Protein AF-A0A7V8IM80-F1 (afdb_monomer)

Structure (mmCIF, N/CA/C/O backbone):
data_AF-A0A7V8IM80-F1
#
_entry.id   AF-A0A7V8IM80-F1
#
loop_
_atom_site.group_PDB
_atom_site.id
_atom_site.type_symbol
_atom_site.label_atom_id
_atom_site.label_alt_id
_atom_site.label_comp_id
_atom_site.label_asym_id
_atom_site.label_entity_id
_atom_site.label_seq_id
_atom_site.pdbx_PDB_ins_code
_atom_site.Cartn_x
_atom_site.Cartn_y
_atom_site.Cartn_z
_atom_site.occupancy
_atom_site.B_iso_or_equiv
_atom_site.auth_seq_id
_atom_site.auth_comp_id
_atom_site.auth_asym_id
_atom_site.auth_atom_id
_atom_site.pdbx_PDB_model_num
ATOM 1 N N . MET A 1 1 ? 9.227 -5.349 -2.991 1.00 82.44 1 MET A N 1
ATOM 2 C CA . MET A 1 1 ? 8.024 -5.570 -3.838 1.00 82.44 1 MET A CA 1
ATOM 3 C C . MET A 1 1 ? 7.797 -4.466 -4.862 1.00 82.44 1 MET A C 1
ATOM 5 O O . MET A 1 1 ? 7.506 -4.815 -5.999 1.00 82.44 1 MET A O 1
ATOM 9 N N . ILE A 1 2 ? 7.929 -3.182 -4.494 1.00 86.50 2 ILE A N 1
ATOM 10 C CA . ILE A 1 2 ? 7.790 -2.049 -5.432 1.00 86.50 2 ILE A CA 1
ATOM 11 C C . ILE A 1 2 ? 8.864 -2.115 -6.528 1.00 86.50 2 ILE A C 1
ATOM 13 O O . ILE A 1 2 ? 8.511 -2.185 -7.694 1.00 86.50 2 ILE A O 1
ATOM 17 N N . GLU A 1 3 ? 10.137 -2.279 -6.159 1.00 86.38 3 GLU A N 1
ATOM 18 C CA . GLU A 1 3 ? 11.249 -2.434 -7.120 1.00 86.38 3 GLU A CA 1
ATOM 19 C C . GLU A 1 3 ? 11.052 -3.591 -8.118 1.00 86.38 3 GLU A C 1
ATOM 21 O O . GLU A 1 3 ? 11.473 -3.531 -9.269 1.00 86.38 3 GLU A O 1
ATOM 26 N N . LEU A 1 4 ? 10.419 -4.687 -7.679 1.00 85.75 4 LEU A N 1
ATOM 27 C CA . LEU A 1 4 ? 10.145 -5.833 -8.550 1.00 85.75 4 LEU A CA 1
ATOM 28 C C . LEU A 1 4 ? 9.087 -5.482 -9.603 1.00 85.75 4 LEU A C 1
ATOM 30 O O . LEU A 1 4 ? 9.185 -5.947 -10.735 1.00 85.75 4 LEU A O 1
ATOM 34 N N . TYR A 1 5 ? 8.092 -4.686 -9.214 1.00 87.38 5 TYR A N 1
ATOM 35 C CA . TYR A 1 5 ? 7.030 -4.209 -10.093 1.00 87.38 5 TYR A CA 1
ATOM 36 C C . TYR A 1 5 ? 7.545 -3.159 -11.076 1.00 87.38 5 TYR A C 1
ATOM 38 O O . TYR A 1 5 ? 7.270 -3.261 -12.265 1.00 87.38 5 TYR A O 1
ATOM 46 N N . GLU A 1 6 ? 8.341 -2.213 -10.584 1.00 87.00 6 GLU A N 1
ATOM 47 C CA . GLU A 1 6 ? 9.020 -1.169 -11.355 1.00 87.00 6 GLU A CA 1
ATOM 48 C C . GLU A 1 6 ? 9.869 -1.758 -12.489 1.00 87.00 6 GLU A C 1
ATOM 50 O O . GLU A 1 6 ? 9.725 -1.363 -13.640 1.00 87.00 6 GLU A O 1
ATOM 55 N N . LYS A 1 7 ? 10.677 -2.789 -12.203 1.00 85.56 7 LYS A N 1
ATOM 56 C CA . LYS A 1 7 ? 11.483 -3.487 -13.225 1.00 85.56 7 LYS A CA 1
ATOM 57 C C . LYS A 1 7 ? 10.655 -4.115 -14.350 1.00 85.56 7 LYS A C 1
ATOM 59 O O . LYS A 1 7 ? 11.204 -4.396 -15.409 1.00 85.56 7 LYS A O 1
ATOM 64 N N . HIS A 1 8 ? 9.379 -4.408 -14.109 1.00 85.44 8 HIS A N 1
ATOM 65 C CA . HIS A 1 8 ? 8.483 -4.985 -15.112 1.00 85.44 8 HIS A CA 1
ATOM 66 C C . HIS A 1 8 ? 7.581 -3.943 -15.780 1.00 85.44 8 HIS A C 1
ATOM 68 O O . HIS A 1 8 ? 7.165 -4.150 -16.914 1.00 85.44 8 HIS A O 1
ATOM 74 N N . HIS A 1 9 ? 7.305 -2.834 -15.096 1.00 82.94 9 HIS A N 1
ATOM 75 C CA . HIS A 1 9 ? 6.509 -1.718 -15.594 1.00 82.94 9 HIS A CA 1
ATOM 76 C C . HIS A 1 9 ? 7.312 -0.417 -15.480 1.00 82.94 9 HIS A C 1
ATOM 78 O O . HIS A 1 9 ? 7.021 0.409 -14.608 1.00 82.94 9 HIS A O 1
ATOM 84 N N . PRO A 1 10 ? 8.326 -0.217 -16.334 1.00 76.62 10 PRO A N 1
ATOM 85 C CA . PRO A 1 10 ? 8.955 1.087 -16.440 1.00 76.62 10 PRO A CA 1
ATOM 86 C C . PRO A 1 10 ? 7.914 2.068 -17.001 1.00 76.62 10 PRO A C 1
ATOM 88 O O . PRO A 1 10 ? 7.594 2.031 -18.187 1.00 76.62 10 PRO A O 1
ATOM 91 N N . GLU A 1 11 ? 7.332 2.912 -16.145 1.00 67.94 11 GLU A N 1
ATOM 92 C CA . GLU A 1 11 ? 6.707 4.144 -16.632 1.00 67.94 11 GLU A CA 1
ATOM 93 C C . GLU A 1 11 ? 7.818 5.078 -17.127 1.00 67.94 11 GLU A C 1
ATOM 95 O O . GLU A 1 11 ? 8.943 5.027 -16.631 1.00 67.94 11 GLU A O 1
ATOM 100 N N . THR A 1 12 ? 7.509 5.884 -18.141 1.00 59.78 12 THR A N 1
ATOM 101 C CA . THR A 1 12 ? 8.430 6.787 -18.851 1.00 59.78 12 THR A CA 1
ATOM 102 C C . THR A 1 12 ? 9.430 7.514 -17.941 1.00 59.78 12 THR A C 1
ATOM 104 O O . THR A 1 12 ? 9.017 8.202 -17.012 1.00 59.78 12 THR A O 1
ATOM 107 N N . ASP A 1 13 ? 10.713 7.340 -18.286 1.00 55.72 13 ASP A N 1
ATOM 108 C CA . ASP A 1 13 ? 12.016 7.880 -17.831 1.00 55.72 13 ASP A CA 1
ATOM 109 C C . ASP A 1 13 ? 12.260 8.281 -16.364 1.00 55.72 13 ASP A C 1
ATOM 111 O O . ASP A 1 13 ? 13.332 7.989 -15.834 1.00 55.72 13 ASP A O 1
ATOM 115 N N . ASP A 1 14 ? 11.299 8.856 -15.649 1.00 60.25 14 ASP A N 1
ATOM 116 C CA . ASP A 1 14 ? 11.503 9.304 -14.276 1.00 60.25 14 ASP A CA 1
ATOM 117 C C . ASP A 1 14 ? 10.722 8.436 -13.294 1.00 60.25 14 ASP A C 1
ATOM 119 O O . ASP A 1 14 ? 9.555 8.648 -12.966 1.00 60.25 14 ASP A O 1
ATOM 123 N N . ASN A 1 15 ? 11.450 7.475 -12.734 1.00 72.31 15 ASN A N 1
ATOM 124 C CA . ASN A 1 15 ? 11.069 6.537 -11.675 1.00 72.31 15 ASN A CA 1
ATOM 125 C C . ASN A 1 15 ? 10.624 7.200 -10.339 1.00 72.31 15 ASN A C 1
ATOM 127 O O . ASN A 1 15 ? 10.614 6.584 -9.268 1.00 72.31 15 ASN A O 1
ATOM 131 N N . ALA A 1 16 ? 10.307 8.495 -10.370 1.00 82.19 16 ALA A N 1
ATOM 132 C CA . ALA A 1 16 ? 9.887 9.317 -9.248 1.00 82.19 16 ALA A CA 1
ATOM 133 C C . ALA A 1 16 ? 8.611 8.779 -8.591 1.00 82.19 16 ALA A C 1
ATOM 135 O O . ALA A 1 16 ? 8.533 8.735 -7.367 1.00 82.19 16 ALA A O 1
ATOM 136 N N . GLN A 1 17 ? 7.651 8.275 -9.373 1.00 84.94 17 GLN A N 1
ATOM 137 C CA . GLN A 1 17 ? 6.373 7.802 -8.833 1.00 84.94 17 GLN A CA 1
ATOM 138 C C . GLN A 1 17 ? 6.522 6.623 -7.860 1.00 84.94 17 GLN A C 1
ATOM 140 O O . GLN A 1 17 ? 5.896 6.598 -6.795 1.00 84.94 17 GLN A O 1
ATOM 145 N N . TYR A 1 18 ? 7.376 5.651 -8.189 1.00 87.62 18 TYR A N 1
ATOM 146 C CA . TYR A 1 18 ? 7.617 4.482 -7.343 1.00 87.62 18 TYR A CA 1
ATOM 147 C C . TYR A 1 18 ? 8.355 4.860 -6.056 1.00 87.62 18 TYR A C 1
ATOM 149 O O . TYR A 1 18 ? 7.972 4.415 -4.966 1.00 87.62 18 TYR A O 1
ATOM 157 N N . LYS A 1 19 ? 9.352 5.747 -6.165 1.00 88.50 19 LYS A N 1
ATOM 158 C CA . LYS A 1 19 ? 10.063 6.325 -5.015 1.00 88.50 19 LYS A CA 1
ATOM 159 C C . LYS A 1 19 ? 9.115 7.117 -4.115 1.00 88.50 19 LYS A C 1
ATOM 161 O O . LYS A 1 19 ? 9.139 6.945 -2.899 1.00 88.50 19 LYS A O 1
ATOM 166 N N . ASP A 1 20 ? 8.224 7.916 -4.689 1.00 90.56 20 ASP A N 1
ATOM 167 C CA . ASP A 1 20 ? 7.228 8.689 -3.948 1.00 90.56 20 ASP A CA 1
ATOM 168 C C . ASP A 1 20 ? 6.210 7.804 -3.234 1.00 90.56 20 ASP A C 1
ATOM 170 O O . ASP A 1 20 ? 5.807 8.097 -2.102 1.00 90.56 20 ASP A O 1
ATOM 174 N N . LEU A 1 21 ? 5.794 6.702 -3.863 1.00 90.69 21 LEU A N 1
ATOM 175 C CA . LEU A 1 21 ? 4.901 5.728 -3.2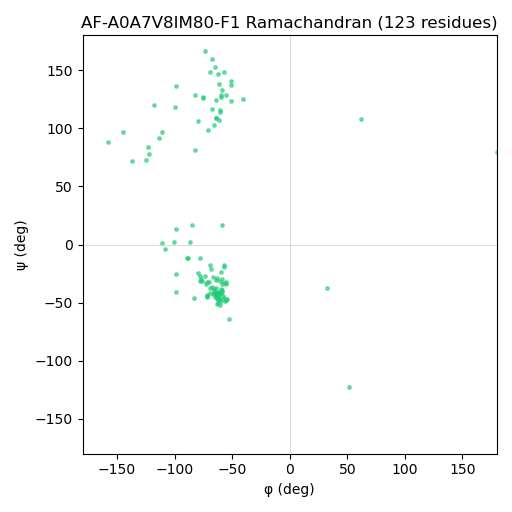45 1.00 90.69 21 LEU A CA 1
ATOM 176 C C . LEU A 1 21 ? 5.579 5.019 -2.067 1.00 90.69 21 LEU A C 1
ATOM 178 O O . LEU A 1 21 ? 4.962 4.866 -1.010 1.00 90.69 21 LEU A O 1
ATOM 182 N N . PHE A 1 22 ? 6.851 4.643 -2.223 1.00 91.62 22 PHE A N 1
ATOM 183 C CA . PHE A 1 22 ? 7.658 4.062 -1.151 1.00 91.62 22 PHE A CA 1
ATOM 184 C C . PHE A 1 22 ? 7.850 5.048 0.009 1.00 91.62 22 PHE A C 1
ATOM 186 O O . PHE A 1 22 ? 7.509 4.732 1.149 1.00 91.62 22 PHE A O 1
ATOM 193 N N . ASN A 1 23 ? 8.281 6.276 -0.280 1.00 92.38 23 ASN A N 1
ATOM 194 C CA . ASN A 1 23 ? 8.467 7.331 0.718 1.00 92.38 23 ASN A CA 1
ATOM 195 C C . ASN A 1 23 ? 7.165 7.648 1.462 1.00 92.38 23 ASN A C 1
ATOM 197 O O . ASN A 1 23 ? 7.157 7.853 2.677 1.00 92.38 23 ASN A O 1
ATOM 201 N N . TYR A 1 24 ? 6.037 7.661 0.750 1.00 91.62 24 TYR A N 1
ATOM 202 C CA . TYR A 1 24 ? 4.723 7.809 1.364 1.00 91.62 24 TYR A CA 1
ATOM 203 C C . TYR A 1 24 ? 4.399 6.652 2.311 1.00 91.62 24 TYR A C 1
ATOM 205 O O . TYR A 1 24 ? 3.882 6.882 3.407 1.00 91.62 24 TYR A O 1
ATOM 213 N N . ALA A 1 25 ? 4.708 5.417 1.913 1.00 90.31 25 ALA A N 1
ATOM 214 C CA . ALA A 1 25 ? 4.470 4.244 2.739 1.00 90.31 25 ALA A CA 1
ATOM 215 C C . ALA A 1 25 ? 5.291 4.263 4.032 1.00 90.31 25 ALA A C 1
ATOM 217 O O . ALA A 1 25 ? 4.724 4.005 5.096 1.00 90.31 25 ALA A O 1
ATOM 218 N N . ILE A 1 26 ? 6.570 4.640 3.946 1.00 90.88 26 ILE A N 1
ATOM 219 C CA . ILE A 1 26 ? 7.465 4.796 5.100 1.00 90.88 26 ILE A CA 1
ATOM 220 C C . ILE A 1 26 ? 6.928 5.856 6.064 1.00 90.88 26 ILE A C 1
ATOM 222 O O . ILE A 1 26 ? 6.658 5.541 7.220 1.00 90.88 26 ILE A O 1
ATOM 226 N N . LYS A 1 27 ? 6.610 7.062 5.573 1.00 92.25 27 LYS A N 1
ATOM 227 C CA . LYS A 1 27 ? 6.036 8.144 6.400 1.00 92.25 27 LYS A CA 1
ATOM 228 C C . LYS A 1 27 ? 4.754 7.734 7.133 1.00 92.25 27 LYS A C 1
ATOM 230 O O . LYS A 1 27 ? 4.449 8.246 8.209 1.00 92.25 27 LYS A O 1
ATOM 235 N N . ARG A 1 28 ? 3.949 6.844 6.540 1.00 90.25 28 ARG A N 1
ATOM 236 C CA . ARG A 1 28 ? 2.732 6.308 7.175 1.00 90.25 28 ARG A CA 1
ATOM 237 C C . ARG A 1 28 ? 3.028 5.226 8.205 1.00 90.25 28 ARG A C 1
ATOM 239 O O . ARG A 1 28 ? 2.256 5.102 9.152 1.00 90.25 28 ARG A O 1
ATOM 246 N N . LEU A 1 29 ? 4.087 4.445 8.012 1.00 87.69 29 LEU A N 1
ATOM 247 C CA . LEU A 1 29 ? 4.517 3.430 8.966 1.00 87.69 29 LEU A CA 1
ATOM 248 C C . LEU A 1 29 ? 5.128 4.074 10.216 1.00 87.69 29 LEU A C 1
ATOM 250 O O . LEU A 1 29 ? 4.725 3.717 11.315 1.00 87.69 29 LEU A O 1
ATOM 254 N N . GLU A 1 30 ? 5.975 5.092 10.046 1.00 89.94 30 GLU A N 1
ATOM 255 C CA . GLU A 1 30 ? 6.579 5.871 11.144 1.00 89.94 30 GLU A CA 1
ATOM 256 C C . GLU A 1 30 ? 5.536 6.514 12.067 1.00 89.94 30 GLU A C 1
ATOM 258 O O . GLU A 1 30 ? 5.747 6.658 13.264 1.00 89.94 30 GLU A O 1
ATOM 263 N N . ARG A 1 31 ? 4.388 6.907 11.506 1.00 88.19 31 ARG A N 1
ATOM 264 C CA . ARG A 1 31 ? 3.281 7.540 12.240 1.00 88.19 31 ARG A CA 1
ATOM 265 C C . ARG A 1 31 ? 2.172 6.553 12.605 1.00 88.19 31 ARG A C 1
ATOM 267 O O . ARG A 1 31 ? 1.052 6.970 12.900 1.00 88.19 31 ARG A O 1
ATOM 274 N N . CYS A 1 32 ? 2.420 5.250 12.487 1.00 88.00 32 CYS A N 1
ATOM 275 C CA . CYS A 1 32 ? 1.403 4.248 12.759 1.00 88.00 32 CYS A CA 1
ATOM 276 C C . CYS A 1 32 ? 1.187 4.097 14.266 1.00 88.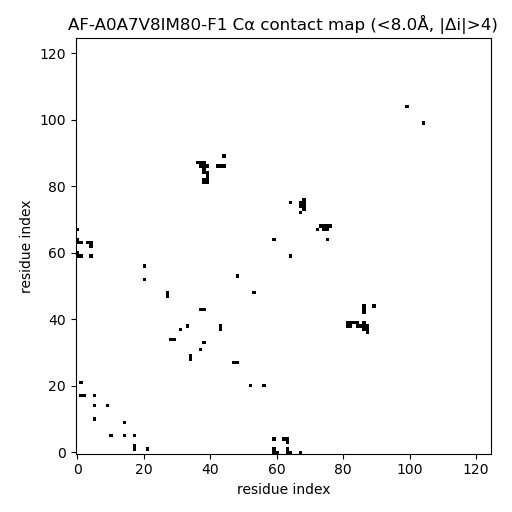00 32 CYS A C 1
ATOM 278 O O . CYS A 1 32 ? 2.118 3.794 15.000 1.00 88.00 32 CYS A O 1
ATOM 280 N N . GLN A 1 33 ? -0.066 4.220 14.705 1.00 83.94 33 GLN A N 1
ATOM 281 C CA . GLN A 1 33 ? -0.454 4.038 16.108 1.00 83.94 33 GLN A CA 1
ATOM 282 C C . GLN A 1 33 ? -0.106 2.646 16.661 1.00 83.94 33 GLN A C 1
ATOM 284 O O . GLN A 1 33 ? 0.114 2.507 17.857 1.00 83.94 33 GLN A O 1
ATOM 289 N N . PHE A 1 34 ? -0.094 1.626 15.798 1.00 82.62 34 PHE A N 1
ATOM 290 C CA . PHE A 1 34 ? 0.118 0.232 16.190 1.00 82.62 34 PHE A CA 1
ATOM 291 C C . PHE A 1 34 ? 1.596 -0.189 16.216 1.00 82.62 34 PHE A C 1
ATOM 293 O O . PHE A 1 34 ? 1.888 -1.268 16.712 1.00 82.62 34 PHE A O 1
ATOM 300 N N . GLY A 1 35 ? 2.520 0.622 15.681 1.00 84.19 35 GLY A N 1
ATOM 301 C CA . GLY A 1 35 ? 3.953 0.297 15.665 1.00 84.19 35 GLY A CA 1
ATOM 302 C C . GLY A 1 35 ? 4.264 -1.097 15.096 1.00 84.19 35 GLY A C 1
ATOM 303 O O . GLY A 1 35 ? 3.898 -1.402 13.959 1.00 84.19 35 GLY A O 1
ATOM 304 N N . GLU A 1 36 ? 4.927 -1.929 15.902 1.00 81.44 36 GLU A N 1
ATOM 305 C CA . GLU A 1 36 ? 5.337 -3.306 15.570 1.00 81.44 36 GLU A CA 1
ATOM 306 C C . GLU A 1 36 ? 4.170 -4.314 15.562 1.00 81.44 36 GLU A C 1
ATOM 308 O O . GLU A 1 36 ? 4.186 -5.285 14.798 1.00 81.44 36 GLU A O 1
ATOM 313 N N . ASP A 1 37 ? 3.111 -4.045 16.331 1.00 80.69 37 ASP A N 1
ATOM 314 C CA . ASP A 1 37 ? 1.893 -4.870 16.417 1.00 80.69 37 ASP A CA 1
ATOM 315 C C . ASP A 1 37 ? 0.885 -4.541 15.306 1.00 80.69 37 ASP A C 1
ATOM 317 O O . ASP A 1 37 ? -0.307 -4.860 15.365 1.00 80.69 37 ASP A O 1
ATOM 321 N N . LYS A 1 38 ? 1.352 -3.861 14.260 1.00 79.81 38 LYS A N 1
ATOM 322 C CA . LYS A 1 38 ? 0.515 -3.437 13.150 1.00 79.81 38 LYS A CA 1
ATOM 323 C C . LYS A 1 38 ? -0.049 -4.654 12.398 1.00 79.81 38 LYS A C 1
ATOM 325 O O . LYS A 1 38 ? 0.721 -5.454 11.858 1.00 79.81 38 LYS A O 1
ATOM 330 N N . PRO A 1 39 ? -1.384 -4.750 12.244 1.00 83.94 39 PRO A N 1
ATOM 331 C CA . PRO A 1 39 ? -1.983 -5.770 11.399 1.00 83.94 39 PRO A CA 1
ATOM 332 C C . PRO A 1 39 ? -1.780 -5.433 9.920 1.00 83.94 39 PRO A C 1
ATOM 334 O O . PRO A 1 39 ? -1.488 -4.293 9.537 1.00 83.94 39 PRO A O 1
ATOM 337 N N . ALA A 1 40 ? -2.030 -6.408 9.049 1.00 83.44 40 ALA A N 1
ATOM 338 C CA . ALA A 1 40 ? -2.034 -6.172 7.612 1.00 83.44 40 ALA A CA 1
ATOM 339 C C . ALA A 1 40 ? -2.938 -4.974 7.243 1.00 83.44 40 ALA A C 1
ATOM 341 O O . ALA A 1 40 ? -4.064 -4.840 7.728 1.00 83.44 40 ALA A O 1
ATOM 342 N N . CYS A 1 41 ? -2.482 -4.103 6.331 1.00 79.69 41 CYS A N 1
ATOM 343 C CA . CYS A 1 41 ? -3.196 -2.871 5.944 1.00 79.69 41 CYS A CA 1
ATOM 344 C C . CYS A 1 41 ? -4.628 -3.109 5.408 1.00 79.69 41 CYS A C 1
ATOM 346 O O . CYS A 1 41 ? -5.420 -2.163 5.324 1.00 79.69 41 CYS A O 1
ATOM 348 N N . LYS A 1 42 ? -4.940 -4.353 5.010 1.00 79.25 42 LYS A N 1
ATOM 349 C CA . LYS A 1 42 ? -6.273 -4.830 4.605 1.00 79.25 42 LYS A CA 1
ATOM 350 C C . LYS A 1 42 ? -7.255 -4.961 5.776 1.00 79.25 42 LYS A C 1
ATOM 352 O O . LYS A 1 42 ? -8.435 -4.715 5.570 1.00 79.25 42 LYS A O 1
ATOM 357 N N . HIS A 1 43 ? -6.767 -5.288 6.971 1.00 80.62 43 HIS A N 1
ATOM 358 C CA . HIS A 1 43 ? -7.573 -5.525 8.173 1.00 80.62 43 HIS A CA 1
ATOM 359 C C . HIS A 1 43 ? -7.442 -4.406 9.218 1.00 80.62 43 HIS A C 1
ATOM 361 O O . HIS A 1 43 ? -8.106 -4.439 10.247 1.00 80.62 43 HIS A O 1
ATOM 367 N N . CYS A 1 44 ? -6.587 -3.411 8.972 1.00 84.00 44 CYS A N 1
ATOM 368 C CA . CYS A 1 44 ? -6.402 -2.292 9.888 1.00 84.00 44 CYS A CA 1
ATOM 369 C C . CYS A 1 44 ? -7.725 -1.519 10.094 1.00 84.00 44 CYS A C 1
ATOM 371 O O . CYS A 1 44 ? -8.316 -1.078 9.101 1.00 84.00 44 CYS A O 1
ATOM 373 N N . PRO A 1 45 ? -8.158 -1.280 11.348 1.00 81.06 45 PRO A N 1
ATOM 374 C CA . PRO A 1 45 ? -9.379 -0.525 11.639 1.00 81.06 45 PRO A CA 1
ATOM 375 C C . PRO A 1 45 ? -9.246 0.964 11.284 1.00 81.06 45 PRO A C 1
ATOM 377 O O . PRO A 1 45 ? -10.245 1.663 11.135 1.00 81.06 45 PRO A O 1
ATOM 380 N N . ILE A 1 46 ? -8.012 1.458 11.125 1.00 82.44 46 ILE A N 1
ATOM 381 C CA . ILE A 1 46 ? -7.710 2.852 10.799 1.00 82.44 46 ILE A CA 1
ATOM 382 C C . ILE A 1 46 ? -7.413 2.980 9.299 1.00 82.44 46 ILE A C 1
ATOM 384 O O . ILE A 1 46 ? -6.425 2.455 8.775 1.00 82.44 46 ILE A O 1
ATOM 388 N N . HIS A 1 47 ? -8.227 3.762 8.591 1.00 82.94 47 HIS A N 1
ATOM 389 C CA . HIS A 1 47 ? -7.986 4.105 7.190 1.00 82.94 47 HIS A CA 1
ATOM 390 C C . HIS A 1 47 ? -6.982 5.266 7.067 1.00 82.94 47 HIS A C 1
ATOM 392 O O . HIS A 1 47 ? -7.355 6.415 6.873 1.00 82.94 47 HIS A O 1
ATOM 398 N N . CYS A 1 48 ? -5.683 4.964 7.160 1.00 84.12 48 CYS A N 1
ATOM 399 C CA . CYS A 1 48 ? -4.612 5.975 7.105 1.00 84.12 48 CYS A CA 1
ATOM 400 C C . CYS A 1 48 ? -4.088 6.298 5.688 1.00 84.12 48 CYS A C 1
ATOM 402 O O . CYS A 1 48 ? -3.328 7.249 5.503 1.00 84.12 48 CYS A O 1
ATOM 404 N N . TYR A 1 49 ? -4.466 5.497 4.691 1.00 86.38 49 TYR A N 1
ATOM 405 C CA . TYR A 1 49 ? -4.021 5.619 3.301 1.00 86.38 49 TYR A CA 1
ATOM 406 C C . TYR A 1 49 ? -5.044 6.342 2.431 1.00 86.38 49 TYR A C 1
ATOM 408 O O . TYR A 1 49 ? -6.226 6.000 2.466 1.00 86.38 49 TYR A O 1
ATOM 416 N N . GLN A 1 50 ? -4.566 7.252 1.579 1.00 89.06 50 GLN A N 1
ATOM 417 C CA . GLN A 1 50 ? -5.377 7.844 0.513 1.00 89.06 50 GLN A CA 1
ATOM 418 C C . GLN A 1 50 ? -5.852 6.745 -0.461 1.00 89.06 50 GLN A C 1
ATOM 420 O O . GLN A 1 50 ? -5.040 5.879 -0.805 1.00 89.06 50 GLN A O 1
ATOM 425 N N . PRO A 1 51 ? -7.119 6.766 -0.925 1.00 89.25 51 PRO A N 1
ATOM 426 C CA . PRO A 1 51 ? -7.68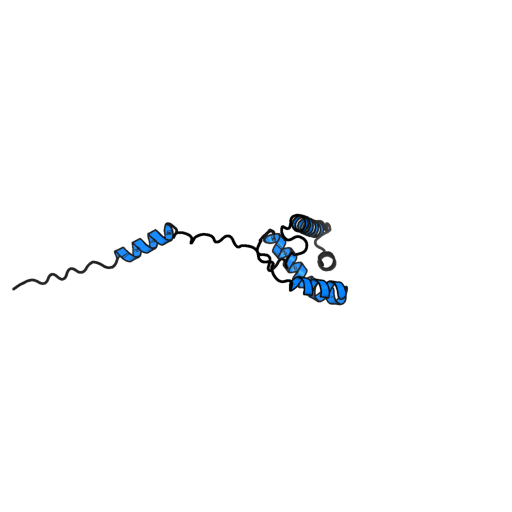7 5.706 -1.765 1.00 89.25 51 PRO A CA 1
ATOM 427 C C . PRO A 1 51 ? -6.863 5.437 -3.032 1.00 89.25 51 PRO A C 1
ATOM 429 O O . PRO A 1 51 ? -6.450 4.299 -3.237 1.00 89.25 51 PRO A O 1
ATOM 432 N N . ALA A 1 52 ? -6.482 6.480 -3.778 1.00 89.19 52 ALA A N 1
ATOM 433 C CA . ALA A 1 52 ? -5.664 6.342 -4.989 1.00 89.19 52 ALA A CA 1
ATOM 434 C C . ALA A 1 52 ? -4.318 5.625 -4.736 1.00 89.19 52 ALA A C 1
ATOM 436 O O . ALA A 1 52 ? -3.946 4.687 -5.435 1.00 89.19 52 ALA A O 1
ATOM 437 N N . ARG A 1 53 ? -3.598 6.001 -3.667 1.00 89.06 53 ARG A N 1
ATOM 438 C CA . ARG A 1 53 ? -2.314 5.366 -3.305 1.00 89.06 53 ARG A CA 1
ATOM 439 C C . ARG A 1 53 ? -2.499 3.937 -2.789 1.00 89.06 53 ARG A C 1
ATOM 441 O O . ARG A 1 53 ? -1.632 3.089 -2.986 1.00 89.06 53 ARG A O 1
ATOM 448 N N . ARG A 1 54 ? -3.620 3.656 -2.116 1.00 89.25 54 ARG A N 1
ATOM 449 C CA . ARG A 1 54 ? -3.970 2.305 -1.650 1.00 89.25 54 ARG A CA 1
ATOM 450 C C . ARG A 1 54 ? -4.196 1.365 -2.830 1.00 89.25 54 ARG A C 1
ATOM 452 O O . ARG A 1 54 ? -3.758 0.220 -2.767 1.00 89.25 54 ARG A O 1
ATOM 459 N N . GLU A 1 55 ? -4.875 1.830 -3.871 1.00 90.38 55 GLU A N 1
ATOM 460 C CA . GLU A 1 55 ? -5.120 1.059 -5.092 1.00 90.38 55 GLU A CA 1
ATOM 461 C C . GLU A 1 55 ? -3.817 0.756 -5.831 1.00 90.38 55 GLU A C 1
ATOM 463 O O . GLU A 1 55 ? -3.567 -0.407 -6.145 1.00 90.38 55 GLU A O 1
ATOM 468 N N . ALA A 1 56 ? -2.935 1.751 -5.974 1.00 89.88 56 ALA A N 1
ATOM 469 C CA . ALA A 1 56 ? -1.602 1.557 -6.546 1.00 89.88 56 ALA A CA 1
ATOM 470 C C . ALA A 1 56 ? -0.799 0.482 -5.791 1.00 89.88 56 ALA A C 1
ATOM 472 O O . ALA A 1 56 ? -0.299 -0.467 -6.396 1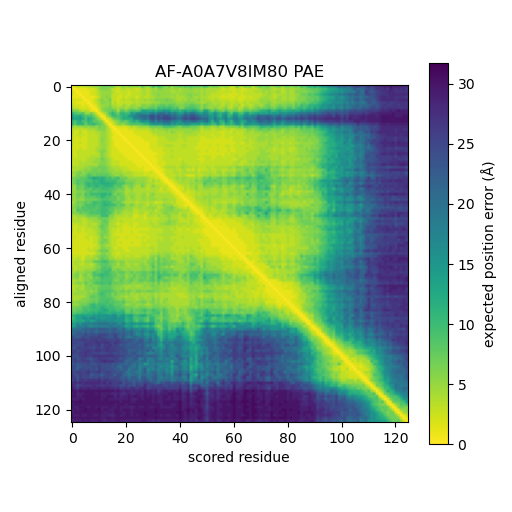.00 89.88 56 ALA A O 1
ATOM 473 N N . ILE A 1 57 ? -0.740 0.551 -4.452 1.00 89.88 57 ILE A N 1
ATOM 474 C CA . ILE A 1 57 ? -0.064 -0.492 -3.663 1.00 89.88 57 ILE A CA 1
ATOM 475 C C . ILE A 1 57 ? -0.751 -1.847 -3.828 1.00 89.88 57 ILE A C 1
ATOM 477 O O . ILE A 1 57 ? -0.059 -2.848 -3.974 1.00 89.88 57 ILE A O 1
ATOM 481 N N . LYS A 1 58 ? -2.086 -1.923 -3.828 1.00 89.44 58 LYS A N 1
ATOM 482 C CA . LYS A 1 58 ? -2.793 -3.197 -4.040 1.00 89.44 58 LYS A CA 1
ATOM 4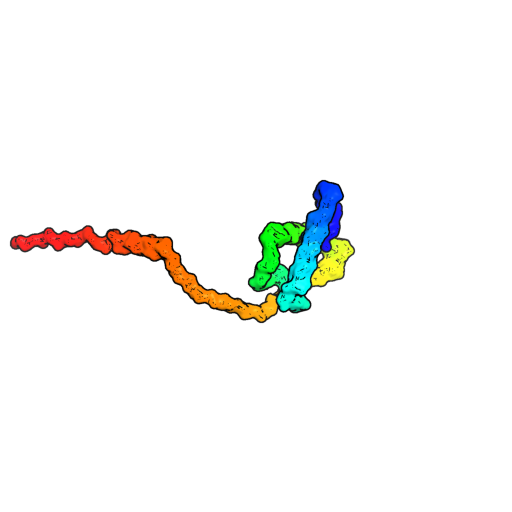83 C C . LYS A 1 58 ? -2.452 -3.825 -5.390 1.00 89.44 58 LYS A C 1
ATOM 485 O O . LYS A 1 58 ? -2.248 -5.036 -5.437 1.00 89.44 58 LYS A O 1
ATOM 490 N N . ALA A 1 59 ? -2.367 -3.030 -6.455 1.00 90.56 59 ALA A N 1
ATOM 491 C CA . ALA A 1 59 ? -1.960 -3.507 -7.774 1.00 90.56 59 ALA A CA 1
ATOM 492 C C . ALA A 1 59 ? -0.537 -4.090 -7.736 1.00 90.56 59 ALA A C 1
ATOM 494 O O . ALA A 1 59 ? -0.324 -5.227 -8.163 1.00 90.56 59 ALA A O 1
ATOM 495 N N . ILE A 1 60 ? 0.398 -3.367 -7.107 1.00 90.94 60 ILE A N 1
ATOM 496 C CA . ILE A 1 60 ? 1.779 -3.824 -6.902 1.00 90.94 60 ILE A CA 1
ATOM 497 C C . ILE A 1 60 ? 1.813 -5.124 -6.093 1.00 90.94 60 ILE A C 1
ATOM 499 O O . ILE A 1 60 ? 2.464 -6.077 -6.505 1.00 90.94 60 ILE A O 1
ATOM 503 N N . MET A 1 61 ? 1.101 -5.204 -4.966 1.00 89.00 61 MET A N 1
ATOM 504 C CA . MET A 1 61 ? 1.076 -6.399 -4.110 1.00 89.00 61 MET A CA 1
ATOM 505 C C . MET A 1 61 ? 0.481 -7.606 -4.837 1.00 89.00 61 MET A C 1
ATOM 507 O O . MET A 1 61 ? 1.026 -8.704 -4.757 1.00 89.00 61 MET A O 1
ATOM 511 N N . ARG A 1 62 ? -0.599 -7.409 -5.601 1.00 90.25 62 ARG A N 1
ATOM 512 C CA . ARG A 1 62 ? -1.258 -8.471 -6.375 1.00 90.25 62 ARG A CA 1
ATOM 513 C C . ARG A 1 62 ? -0.354 -9.035 -7.470 1.00 90.25 62 ARG A C 1
ATOM 515 O O . ARG A 1 62 ? -0.386 -10.238 -7.713 1.00 90.25 62 ARG A O 1
ATOM 522 N N . TRP A 1 63 ? 0.449 -8.194 -8.118 1.00 90.81 63 TRP A N 1
ATOM 523 C CA . TRP A 1 63 ? 1.368 -8.638 -9.166 1.00 90.81 63 TRP A CA 1
ATOM 524 C C . TRP A 1 63 ? 2.688 -9.193 -8.601 1.00 90.81 63 TRP A C 1
ATOM 526 O O . TRP A 1 63 ? 3.131 -10.273 -9.005 1.00 90.81 63 TRP A O 1
ATOM 536 N N . SER A 1 64 ? 3.293 -8.484 -7.640 1.00 89.56 64 SER A N 1
ATOM 537 C CA . SER A 1 64 ? 4.594 -8.821 -7.047 1.00 89.56 64 SER A CA 1
ATOM 538 C C . SER A 1 64 ? 4.523 -9.959 -6.036 1.00 89.56 64 SER A C 1
ATOM 540 O O . SER A 1 64 ? 5.502 -10.685 -5.905 1.00 89.56 64 SER A O 1
ATOM 542 N N . GLY A 1 65 ? 3.401 -10.139 -5.333 1.00 85.94 65 GLY A N 1
ATOM 543 C CA . GLY A 1 65 ? 3.226 -11.141 -4.276 1.00 85.94 65 GLY A CA 1
ATOM 544 C C . GLY A 1 65 ? 3.599 -12.567 -4.702 1.00 85.94 65 GLY A C 1
ATOM 545 O O . GLY A 1 65 ? 4.590 -13.097 -4.196 1.00 85.94 65 GLY A O 1
ATOM 546 N N . PRO A 1 66 ? 2.895 -13.183 -5.673 1.00 87.56 66 PRO A N 1
ATOM 547 C CA . PRO A 1 66 ? 3.203 -14.547 -6.116 1.00 87.56 66 PRO A CA 1
ATOM 548 C C . PRO A 1 66 ? 4.599 -14.668 -6.747 1.00 87.56 66 PRO A C 1
ATOM 550 O O . PRO A 1 66 ? 5.240 -15.711 -6.657 1.00 87.56 66 PRO A O 1
ATOM 553 N N . ARG A 1 67 ? 5.108 -13.590 -7.355 1.00 89.00 67 ARG A N 1
ATOM 554 C CA . ARG A 1 67 ? 6.428 -13.563 -8.005 1.00 89.00 67 ARG A C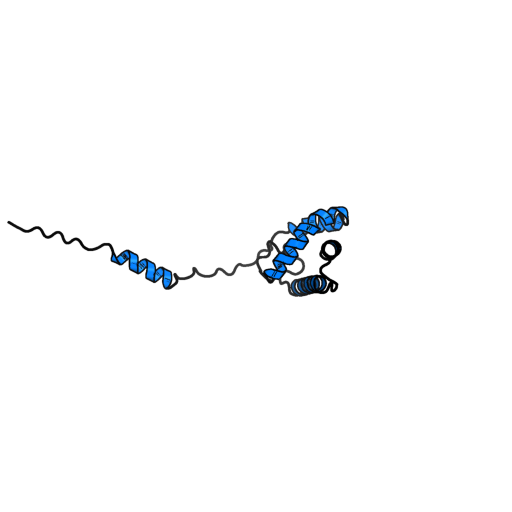A 1
ATOM 555 C C . ARG A 1 67 ? 7.581 -13.404 -7.018 1.00 89.00 67 ARG A C 1
ATOM 557 O O . ARG A 1 67 ? 8.695 -13.835 -7.309 1.00 89.00 67 ARG A O 1
ATOM 564 N N . MET A 1 68 ? 7.333 -12.823 -5.846 1.00 88.25 68 MET A N 1
ATOM 565 C CA . MET A 1 68 ? 8.341 -12.687 -4.798 1.00 88.25 68 MET A CA 1
ATOM 566 C C . MET A 1 68 ? 8.785 -14.053 -4.273 1.00 88.25 68 MET A C 1
ATOM 568 O O . MET A 1 68 ? 9.956 -14.201 -3.934 1.00 88.25 68 MET A O 1
ATOM 572 N N . LEU A 1 69 ? 7.900 -15.056 -4.293 1.00 87.31 69 LEU A N 1
ATOM 573 C CA . LEU A 1 69 ? 8.220 -16.427 -3.891 1.00 87.31 69 LEU A CA 1
ATOM 574 C C . LEU A 1 69 ? 9.354 -17.036 -4.733 1.00 87.31 69 LEU A C 1
ATOM 576 O O . LEU A 1 69 ? 10.175 -17.772 -4.200 1.00 87.31 69 LEU A O 1
ATOM 580 N N . LEU A 1 70 ? 9.443 -16.675 -6.019 1.00 86.69 70 LEU A N 1
ATOM 581 C CA . LEU A 1 70 ? 10.460 -17.197 -6.940 1.00 86.69 70 LEU A CA 1
ATOM 582 C C . LEU A 1 70 ? 11.847 -16.572 -6.731 1.00 86.69 70 LEU A C 1
ATOM 584 O O . LEU A 1 70 ? 12.855 -17.222 -6.981 1.00 86.69 70 LEU A O 1
ATOM 588 N N . ARG A 1 71 ? 11.912 -15.304 -6.304 1.00 84.38 71 ARG A N 1
ATOM 589 C CA . ARG A 1 71 ? 13.181 -14.563 -6.146 1.00 84.38 71 ARG A CA 1
ATOM 590 C C . ARG A 1 71 ? 13.683 -14.531 -4.707 1.00 84.38 71 ARG A C 1
ATOM 592 O O . ARG A 1 71 ? 14.880 -14.631 -4.466 1.00 84.38 71 ARG A O 1
ATOM 599 N N . HIS A 1 72 ? 12.769 -14.348 -3.761 1.00 88.06 72 HIS A N 1
ATOM 600 C CA . HIS A 1 72 ? 13.060 -14.170 -2.343 1.00 88.06 72 HIS A CA 1
ATOM 601 C C . HIS A 1 72 ? 12.072 -14.992 -1.502 1.00 88.06 72 HIS A C 1
ATOM 603 O O . HIS A 1 72 ? 11.198 -14.418 -0.845 1.00 88.06 72 HIS A O 1
ATOM 609 N N . PRO A 1 73 ? 12.195 -16.331 -1.500 1.00 86.25 73 PRO A N 1
ATOM 610 C CA . PRO A 1 73 ? 11.215 -17.219 -0.874 1.00 86.25 73 PRO A CA 1
ATOM 611 C C . PRO A 1 73 ? 11.031 -16.937 0.622 1.00 86.25 73 PRO A C 1
ATOM 613 O O . PRO A 1 73 ? 9.904 -16.877 1.100 1.00 86.25 73 PRO A O 1
ATOM 616 N N . ILE A 1 74 ? 12.116 -16.661 1.351 1.00 89.62 74 ILE A N 1
ATOM 617 C CA . ILE A 1 74 ? 12.065 -16.354 2.791 1.00 89.62 74 ILE A CA 1
ATOM 618 C C . ILE A 1 74 ? 11.274 -15.062 3.056 1.00 89.62 74 ILE A C 1
ATOM 620 O O . ILE A 1 74 ? 10.406 -15.026 3.928 1.00 89.62 74 ILE A O 1
ATOM 624 N N . LEU A 1 75 ? 11.532 -14.002 2.278 1.00 85.00 75 LEU A N 1
ATOM 625 C CA . LEU A 1 75 ? 10.811 -12.731 2.408 1.00 85.00 75 LEU A CA 1
ATOM 626 C C . LEU A 1 75 ? 9.340 -12.876 2.002 1.00 85.00 75 LEU A C 1
ATOM 628 O O . LEU A 1 75 ? 8.477 -12.266 2.627 1.00 85.00 75 LEU A O 1
ATOM 632 N N . ALA A 1 76 ? 9.048 -13.695 0.988 1.00 86.94 76 ALA A N 1
ATOM 633 C CA . ALA A 1 76 ? 7.685 -14.015 0.573 1.00 86.94 76 ALA A CA 1
ATOM 634 C C . ALA A 1 76 ? 6.903 -14.723 1.677 1.00 86.94 76 ALA A C 1
ATOM 636 O O . ALA A 1 76 ? 5.799 -14.294 2.001 1.00 86.94 76 ALA A O 1
ATOM 637 N N . ILE A 1 77 ? 7.491 -15.744 2.301 1.00 86.12 77 ILE A N 1
ATOM 638 C CA . ILE A 1 77 ? 6.859 -16.466 3.408 1.00 86.12 77 ILE A CA 1
ATOM 639 C C . ILE A 1 77 ? 6.606 -15.523 4.586 1.00 86.12 77 ILE A C 1
ATOM 641 O O . ILE A 1 77 ? 5.490 -15.479 5.096 1.00 86.12 77 ILE A O 1
ATOM 645 N N . ARG A 1 78 ? 7.596 -14.709 4.978 1.00 86.69 78 ARG A N 1
ATOM 646 C CA . ARG A 1 78 ? 7.413 -13.709 6.043 1.00 86.69 78 ARG A CA 1
ATOM 647 C C . ARG A 1 78 ? 6.279 -12.737 5.720 1.00 86.69 78 ARG A C 1
ATOM 649 O O . ARG A 1 78 ? 5.442 -12.477 6.575 1.00 86.69 78 ARG A O 1
ATOM 656 N N . HIS A 1 79 ? 6.219 -12.256 4.481 1.00 85.00 79 HIS A N 1
ATOM 657 C CA . HIS A 1 79 ? 5.151 -11.365 4.041 1.00 85.00 79 HIS A CA 1
ATOM 658 C C . HIS A 1 79 ? 3.768 -12.027 4.119 1.00 85.00 79 HIS A C 1
ATOM 660 O O . HIS A 1 79 ? 2.824 -11.388 4.571 1.00 85.00 79 HIS A O 1
ATOM 666 N N . LEU A 1 80 ? 3.653 -13.304 3.738 1.00 83.81 80 LEU A N 1
ATOM 667 C CA . LEU A 1 80 ? 2.405 -14.065 3.854 1.00 83.81 80 LEU A CA 1
ATOM 668 C C . LEU A 1 80 ? 1.979 -14.245 5.317 1.00 83.81 80 LEU A C 1
ATOM 670 O O . LEU A 1 80 ? 0.804 -14.078 5.629 1.00 83.81 80 LEU A O 1
ATOM 674 N N . ILE A 1 81 ? 2.922 -14.532 6.219 1.00 84.44 81 ILE A N 1
ATOM 675 C CA . ILE A 1 81 ? 2.648 -14.640 7.661 1.00 84.44 81 ILE A CA 1
ATOM 676 C C . ILE A 1 81 ? 2.163 -13.296 8.219 1.00 84.44 81 ILE A C 1
ATOM 678 O O . ILE A 1 81 ? 1.157 -13.249 8.927 1.00 84.44 81 ILE A O 1
ATOM 682 N N . ASP A 1 82 ? 2.829 -12.196 7.860 1.00 82.94 82 ASP A N 1
ATOM 683 C CA . ASP A 1 82 ? 2.438 -10.844 8.277 1.00 82.94 82 ASP A CA 1
ATOM 684 C C . ASP A 1 82 ? 1.026 -10.476 7.780 1.00 82.94 82 ASP A C 1
ATOM 686 O O . ASP A 1 82 ? 0.269 -9.782 8.463 1.00 82.94 82 ASP A O 1
ATOM 690 N N . ASP A 1 83 ? 0.630 -11.010 6.625 1.00 81.44 83 ASP A N 1
ATOM 691 C CA . ASP A 1 83 ? -0.698 -10.845 6.037 1.00 81.44 83 ASP A CA 1
ATOM 692 C C . ASP A 1 83 ? -1.821 -11.547 6.822 1.00 81.44 83 ASP A C 1
ATOM 694 O O . ASP A 1 83 ? -2.996 -11.178 6.682 1.00 81.44 83 ASP A O 1
ATOM 698 N N . HIS A 1 84 ? -1.467 -12.542 7.637 1.00 79.19 84 HIS A N 1
ATOM 699 C CA . HIS A 1 84 ? -2.366 -13.300 8.507 1.00 79.19 84 HIS A CA 1
ATOM 700 C C . HIS A 1 84 ? -2.322 -12.851 9.974 1.00 79.19 84 HIS A C 1
ATOM 702 O O . HIS A 1 84 ? -3.039 -13.427 10.794 1.00 79.19 84 HIS A O 1
ATOM 708 N N . ARG A 1 85 ? -1.540 -11.817 10.324 1.00 78.94 85 ARG A N 1
ATOM 709 C CA . ARG A 1 85 ? -1.533 -11.300 11.700 1.00 78.94 85 ARG A CA 1
ATOM 710 C C . ARG A 1 85 ? -2.935 -10.838 12.123 1.00 78.94 85 ARG A C 1
ATOM 712 O O . ARG A 1 85 ? -3.587 -10.111 11.360 1.00 78.94 85 ARG A O 1
ATOM 719 N N . PRO A 1 86 ? -3.394 -11.239 13.323 1.00 73.50 86 PRO A N 1
ATOM 720 C CA . PRO A 1 86 ? -4.687 -10.825 13.843 1.00 73.50 86 PRO A CA 1
ATOM 721 C C . PRO A 1 86 ? -4.707 -9.316 14.099 1.00 73.50 86 PRO A C 1
ATOM 723 O O . PRO A 1 86 ? -3.675 -8.683 14.327 1.00 73.50 86 PRO A O 1
ATOM 726 N N . VAL A 1 87 ? -5.899 -8.729 14.028 1.00 74.25 87 VAL A N 1
ATOM 727 C CA . VAL A 1 87 ? -6.095 -7.306 14.318 1.00 74.25 87 VAL A CA 1
ATOM 728 C C . VAL A 1 87 ? -6.040 -7.112 15.835 1.00 74.25 87 VAL A C 1
ATOM 730 O O . VAL A 1 87 ? -6.788 -7.805 16.526 1.00 74.25 87 VAL A O 1
ATOM 733 N N . PRO A 1 88 ? -5.188 -6.213 16.366 1.00 74.12 88 PRO A N 1
ATOM 734 C CA . PRO A 1 88 ? -5.191 -5.895 17.788 1.00 74.12 88 PRO A CA 1
ATOM 735 C C . PRO A 1 88 ? -6.537 -5.286 18.191 1.00 74.12 88 PRO A C 1
ATOM 737 O O . PRO A 1 88 ? -7.166 -4.578 17.397 1.00 74.12 88 PRO A O 1
ATOM 740 N N . ASP A 1 89 ? -6.970 -5.562 19.421 1.00 70.56 89 ASP A N 1
A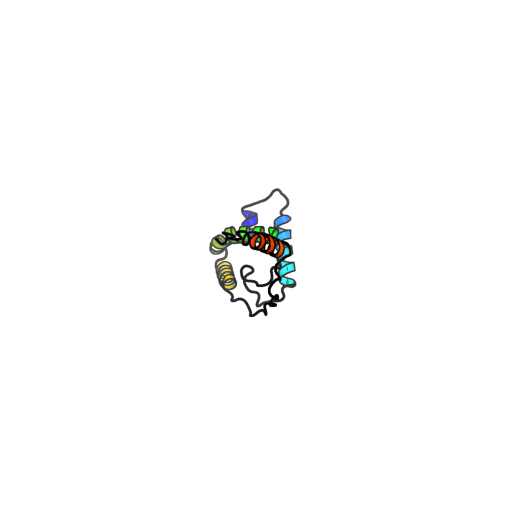TOM 741 C CA . ASP A 1 89 ? -8.232 -5.054 19.954 1.00 70.56 89 ASP A CA 1
ATOM 742 C C . ASP A 1 89 ? -8.179 -3.521 20.041 1.00 70.56 89 ASP A C 1
ATOM 744 O O . ASP A 1 89 ? -7.409 -2.939 20.807 1.00 70.56 89 ASP A O 1
ATOM 748 N N . TYR A 1 90 ? -8.937 -2.856 19.169 1.00 69.31 90 TYR A N 1
ATOM 749 C CA . TYR A 1 90 ? -9.006 -1.403 19.080 1.00 69.31 90 TYR A CA 1
ATOM 750 C C . TYR A 1 90 ? -10.439 -0.968 19.389 1.00 69.31 90 TYR A C 1
ATOM 752 O O . TYR A 1 90 ? -11.348 -1.349 18.640 1.00 69.31 90 TYR A O 1
ATOM 760 N N . PRO A 1 91 ? -10.666 -0.141 20.431 1.00 69.12 91 PRO A N 1
ATOM 761 C CA . PRO A 1 91 ? -12.008 0.261 20.817 1.00 69.12 91 PRO A CA 1
ATOM 762 C C . PRO A 1 91 ? -12.637 1.085 19.692 1.00 69.12 91 PRO A C 1
ATOM 764 O O . PRO A 1 91 ? -12.255 2.226 19.410 1.00 69.12 91 PRO A O 1
ATOM 767 N N . LYS A 1 92 ? -13.621 0.489 19.019 1.00 65.38 92 LYS A N 1
ATOM 768 C CA . LYS A 1 92 ? -14.440 1.173 18.023 1.00 65.38 92 LYS A CA 1
ATOM 769 C C . LYS A 1 92 ? -15.278 2.201 18.780 1.00 65.38 92 LYS A C 1
ATOM 771 O O . LYS A 1 92 ? -16.089 1.823 19.615 1.00 65.38 92 LYS A O 1
ATOM 776 N N . LYS A 1 93 ? -15.093 3.498 18.513 1.00 63.22 93 LYS A N 1
ATOM 777 C CA . LYS A 1 93 ? -16.019 4.513 19.035 1.00 63.22 93 LYS A CA 1
ATOM 778 C C . LYS A 1 93 ? -17.400 4.215 18.457 1.00 63.22 93 LYS A C 1
ATOM 780 O O . LYS A 1 93 ? -17.615 4.405 17.259 1.00 63.22 93 LYS A O 1
ATOM 785 N N . GLU A 1 94 ? -18.299 3.704 19.287 1.00 70.00 94 GLU A N 1
ATOM 786 C CA . GLU A 1 94 ? -19.695 3.512 18.921 1.00 70.00 94 GLU A CA 1
ATOM 787 C C . GLU A 1 94 ? -20.271 4.883 18.579 1.00 70.00 94 GLU A C 1
ATOM 789 O O . GLU A 1 94 ? -20.281 5.806 19.393 1.00 70.00 94 GLU A O 1
ATOM 794 N N . THR A 1 95 ? -20.663 5.055 17.319 1.00 64.75 95 THR A N 1
ATOM 795 C CA . THR A 1 95 ? -21.384 6.260 16.923 1.00 64.75 95 THR A CA 1
ATOM 796 C C . THR A 1 95 ? -22.844 6.040 17.297 1.00 64.75 95 THR A C 1
ATOM 798 O O . THR A 1 95 ? -23.391 4.991 16.948 1.00 64.75 95 THR A O 1
ATOM 801 N N . PRO A 1 96 ? -23.482 6.981 18.019 1.00 70.25 96 PRO A N 1
ATOM 802 C CA . PRO A 1 96 ? -24.894 6.855 18.344 1.00 70.25 96 PRO A CA 1
ATOM 803 C C . PRO A 1 96 ? -25.703 6.714 17.045 1.00 70.25 96 PRO A C 1
ATOM 805 O O . PRO A 1 96 ? -25.291 7.260 16.011 1.00 70.25 96 PRO A O 1
ATOM 808 N N . PRO A 1 97 ? -26.830 5.979 17.067 1.00 75.38 97 PRO A N 1
ATOM 809 C CA . PRO A 1 97 ? -27.639 5.745 15.879 1.00 75.38 97 PRO A CA 1
ATOM 810 C C . PRO A 1 97 ? -27.947 7.077 15.192 1.00 75.38 97 PRO A C 1
ATOM 812 O O . PRO A 1 97 ? -28.452 8.018 15.806 1.00 75.38 97 PRO A O 1
ATOM 815 N N . LYS A 1 98 ? -27.582 7.173 13.909 1.00 71.69 98 LYS A N 1
ATOM 816 C CA . LYS A 1 98 ? -27.763 8.388 13.116 1.00 71.69 98 LYS A CA 1
ATOM 817 C C . LYS A 1 98 ? -29.256 8.702 13.056 1.00 71.69 98 LYS A C 1
ATOM 819 O O . LYS A 1 98 ? -30.011 7.938 12.457 1.00 71.69 98 LYS A O 1
ATOM 824 N N . ALA A 1 99 ? -29.662 9.821 13.657 1.00 78.50 99 ALA A N 1
ATOM 825 C CA . ALA A 1 99 ? -31.037 10.296 13.578 1.00 78.50 99 ALA A CA 1
ATOM 826 C C . ALA A 1 99 ? -31.492 10.350 12.104 1.00 78.50 99 ALA A C 1
ATOM 828 O O . ALA A 1 99 ? -30.687 10.715 11.231 1.00 78.50 99 ALA A O 1
ATOM 829 N N . PRO A 1 100 ? -32.747 9.969 11.801 1.00 76.50 100 PRO A N 1
ATOM 830 C CA . PRO A 1 100 ? -33.257 9.996 10.439 1.00 76.50 100 PRO A CA 1
ATOM 831 C C . PRO A 1 100 ? -33.090 11.405 9.872 1.00 76.50 100 PRO A C 1
ATOM 833 O O . PRO A 1 100 ? -33.454 12.401 10.495 1.00 76.50 100 PRO A O 1
ATOM 836 N N . ASN A 1 101 ? -32.480 11.502 8.691 1.00 81.44 101 ASN A N 1
ATOM 837 C CA . ASN A 1 101 ? -32.278 12.797 8.056 1.00 81.44 101 ASN A CA 1
ATOM 838 C C . ASN A 1 101 ? -33.633 13.401 7.634 1.00 81.44 101 ASN A C 1
ATOM 840 O O . ASN A 1 101 ? -34.619 12.689 7.433 1.00 81.44 101 ASN A O 1
ATOM 844 N N . GLY A 1 102 ? -33.677 14.721 7.429 1.00 78.44 102 GLY A N 1
ATOM 845 C CA . GLY A 1 102 ? -34.911 15.414 7.039 1.00 78.44 102 GLY A CA 1
ATOM 846 C C . GLY A 1 102 ? -35.552 14.892 5.744 1.00 78.44 102 GLY A C 1
ATOM 847 O O . GLY A 1 102 ? -36.742 15.100 5.530 1.00 78.44 102 GLY A O 1
ATOM 848 N N . ARG A 1 103 ? -34.802 14.176 4.892 1.00 79.88 103 ARG A N 1
ATOM 849 C CA . ARG A 1 103 ? -35.331 13.528 3.683 1.00 79.88 103 ARG A CA 1
ATOM 850 C C . ARG A 1 103 ? -36.190 12.309 4.024 1.00 79.88 103 ARG A C 1
ATOM 852 O O . ARG A 1 103 ? -37.278 12.183 3.478 1.00 79.88 103 ARG A O 1
ATOM 859 N N . VAL A 1 104 ? -35.724 11.460 4.942 1.00 81.81 104 VAL A N 1
ATOM 860 C CA . VAL A 1 104 ? -36.467 10.289 5.438 1.00 81.81 104 VAL A CA 1
ATOM 861 C C . VAL A 1 104 ? -37.728 10.734 6.179 1.00 81.81 104 VAL A C 1
ATOM 863 O O . VAL A 1 104 ? -38.797 10.185 5.938 1.00 81.81 104 VAL A O 1
ATOM 866 N N . ILE A 1 105 ? -37.630 11.787 6.998 1.00 79.62 105 ILE A N 1
ATOM 867 C CA . ILE A 1 105 ? -38.782 12.348 7.724 1.00 79.62 105 ILE A CA 1
ATOM 868 C C . ILE A 1 105 ? -39.842 12.881 6.744 1.00 79.62 105 ILE A C 1
ATOM 870 O O . ILE A 1 105 ? -41.027 12.594 6.896 1.00 79.62 105 ILE A O 1
ATOM 874 N N . ARG A 1 106 ? -39.426 13.616 5.701 1.00 80.69 106 ARG A N 1
ATOM 875 C CA . ARG A 1 106 ? -40.348 14.144 4.680 1.00 80.69 106 ARG A CA 1
ATOM 876 C C . ARG A 1 106 ? -41.017 13.045 3.855 1.00 80.69 106 ARG A C 1
ATOM 878 O O . ARG A 1 106 ? -42.202 13.172 3.577 1.00 80.69 106 ARG A O 1
ATOM 885 N N . LEU A 1 107 ? -40.294 11.984 3.480 1.00 80.44 107 LEU A N 1
ATOM 886 C CA . LEU A 1 107 ? -40.892 10.846 2.768 1.00 80.44 107 LEU A CA 1
ATOM 887 C C . LEU A 1 107 ? -41.924 10.114 3.637 1.00 80.44 107 LEU A C 1
ATOM 889 O O . LEU A 1 107 ? -43.001 9.785 3.153 1.00 80.44 107 LEU A O 1
ATOM 893 N N . ALA A 1 108 ? -41.624 9.897 4.921 1.00 78.19 108 ALA A N 1
ATOM 894 C CA . ALA A 1 108 ? -42.559 9.250 5.840 1.00 78.19 108 ALA A CA 1
ATOM 895 C C . ALA A 1 108 ? -43.867 10.050 5.988 1.00 78.19 108 ALA A C 1
ATOM 897 O O . ALA A 1 108 ? -44.946 9.468 5.942 1.00 78.19 108 ALA A O 1
ATOM 898 N N . ALA A 1 109 ? -43.776 11.383 6.068 1.00 75.25 109 ALA A N 1
ATOM 899 C CA . ALA A 1 109 ? -44.944 12.262 6.156 1.00 75.25 109 ALA A CA 1
ATOM 900 C C . ALA A 1 109 ? -45.814 12.272 4.882 1.00 75.25 109 ALA A C 1
ATOM 902 O O . ALA A 1 109 ? -47.016 12.510 4.958 1.00 75.25 109 ALA A O 1
ATOM 903 N N . GLN A 1 110 ? -45.230 12.010 3.707 1.00 76.19 110 GLN A N 1
ATOM 904 C CA . GLN A 1 110 ? -45.980 11.939 2.446 1.00 76.19 110 GLN A CA 1
ATOM 905 C C . GLN A 1 110 ? -46.836 10.667 2.356 1.00 76.19 110 GLN A C 1
ATOM 907 O O . GLN A 1 110 ? -47.936 10.710 1.811 1.00 76.19 110 GLN A O 1
ATOM 912 N N . HIS A 1 111 ? -46.372 9.551 2.925 1.00 64.25 111 HIS A N 1
ATOM 913 C CA . HIS A 1 111 ? -47.101 8.280 2.885 1.00 64.25 111 HIS A CA 1
ATOM 914 C C . HIS A 1 111 ? -48.264 8.199 3.885 1.00 64.25 111 HIS A C 1
ATOM 916 O O . HIS A 1 111 ? -49.244 7.513 3.610 1.00 64.25 111 HIS A O 1
ATOM 922 N N . THR A 1 112 ? -48.215 8.928 5.002 1.00 60.97 112 THR A N 1
ATOM 923 C CA . THR A 1 112 ? -49.313 8.961 5.989 1.00 60.97 112 THR A CA 1
ATOM 924 C C . THR A 1 112 ? -50.488 9.849 5.574 1.00 60.97 112 THR A C 1
ATOM 926 O O . THR A 1 112 ? -51.537 9.797 6.199 1.00 60.97 112 THR A O 1
ATOM 929 N N . ALA A 1 113 ? -50.338 10.669 4.528 1.00 55.12 113 ALA A N 1
ATOM 930 C CA . ALA A 1 113 ? -51.375 11.596 4.068 1.00 55.12 113 ALA A CA 1
ATOM 931 C C . ALA A 1 113 ? -52.380 10.977 3.070 1.00 55.12 113 ALA A C 1
ATOM 933 O O . ALA A 1 113 ? -53.239 11.690 2.563 1.00 55.12 113 ALA A O 1
ATOM 934 N N . SER A 1 114 ? -52.264 9.681 2.745 1.00 54.34 114 SER A N 1
ATOM 935 C CA . SER A 1 114 ? -53.074 9.025 1.697 1.00 54.34 114 SER A CA 1
ATOM 936 C C . SER A 1 114 ? -54.101 8.004 2.209 1.00 54.34 114 SER A C 1
ATOM 938 O O . SER A 1 114 ? -54.802 7.403 1.402 1.00 54.34 114 SER A O 1
ATOM 940 N N . THR A 1 115 ? -54.222 7.794 3.521 1.00 54.44 115 THR A N 1
ATOM 941 C CA . THR A 1 115 ? -55.221 6.883 4.102 1.00 54.44 115 THR A CA 1
ATOM 942 C C . THR A 1 115 ? -56.100 7.655 5.073 1.00 54.44 115 THR A C 1
ATOM 944 O O . THR A 1 115 ? -55.822 7.609 6.257 1.00 54.44 115 THR A O 1
ATOM 947 N N . ASP A 1 116 ? -57.062 8.432 4.569 1.00 50.56 116 ASP A N 1
ATOM 948 C CA . ASP A 1 116 ? -58.294 8.825 5.281 1.00 50.56 116 ASP A CA 1
ATOM 949 C C . ASP A 1 116 ? -59.143 9.727 4.369 1.00 50.56 116 ASP A C 1
ATOM 951 O O . ASP A 1 116 ? -59.137 10.954 4.473 1.00 50.56 116 ASP A O 1
ATOM 955 N N . THR A 1 117 ? -59.882 9.137 3.426 1.00 52.47 117 THR A N 1
ATOM 956 C CA . THR A 1 117 ? -61.121 9.762 2.929 1.00 52.47 117 THR A CA 1
ATOM 957 C C . THR A 1 117 ? -62.049 8.720 2.310 1.00 52.47 117 THR A C 1
ATOM 959 O O . THR A 1 117 ? -62.053 8.508 1.105 1.00 52.47 117 THR A O 1
ATOM 962 N N . GLU A 1 118 ? -62.896 8.104 3.134 1.00 47.62 118 GLU A N 1
ATOM 963 C CA . GLU A 1 118 ? -64.236 7.713 2.685 1.00 47.62 118 GLU A CA 1
ATOM 964 C C . GLU A 1 118 ? -65.232 7.869 3.850 1.00 47.62 118 GLU A C 1
ATOM 966 O O . GLU A 1 118 ? -65.319 6.999 4.717 1.00 47.62 118 GLU A O 1
ATOM 971 N N . PRO A 1 119 ? -65.976 8.988 3.943 1.00 52.62 119 PRO A N 1
ATOM 972 C CA . PRO A 1 119 ? -67.071 9.099 4.891 1.00 52.62 119 PRO A CA 1
ATOM 973 C C . PRO A 1 119 ? -68.290 8.374 4.307 1.00 52.62 119 PRO A C 1
ATOM 975 O O . PRO A 1 119 ? -68.944 8.860 3.385 1.00 52.62 119 PRO A O 1
ATOM 978 N N . THR A 1 120 ? -68.619 7.199 4.845 1.00 58.41 120 THR A N 1
ATOM 979 C CA . THR A 1 120 ? -69.885 6.524 4.539 1.00 58.41 120 THR A CA 1
ATOM 980 C C . THR A 1 120 ? -71.037 7.289 5.198 1.00 58.41 120 THR A C 1
ATOM 982 O O . THR A 1 120 ? -71.320 7.112 6.380 1.00 58.41 120 THR A O 1
ATOM 985 N N . LEU A 1 121 ? -71.721 8.140 4.429 1.00 57.16 121 LEU A N 1
ATOM 986 C CA . LEU A 1 121 ? -73.007 8.733 4.801 1.00 57.16 121 LEU A CA 1
ATOM 987 C C . LEU A 1 121 ? -74.101 8.206 3.852 1.00 57.16 121 LEU A C 1
ATOM 989 O O . LEU A 1 121 ? -74.350 8.767 2.788 1.00 57.16 121 LEU A O 1
ATOM 993 N N . LYS A 1 122 ? -74.768 7.113 4.235 1.00 49.00 122 LYS A N 1
ATOM 994 C CA . LYS A 1 122 ? -76.105 6.734 3.736 1.00 49.00 122 LYS A CA 1
ATOM 995 C C . LYS A 1 122 ? -77.001 6.608 4.967 1.00 49.00 122 LYS A C 1
ATOM 997 O O . LYS A 1 122 ? -76.884 5.650 5.715 1.00 49.00 122 LYS A O 1
ATOM 1002 N N . GLN A 1 123 ? -77.547 7.733 5.420 1.00 54.25 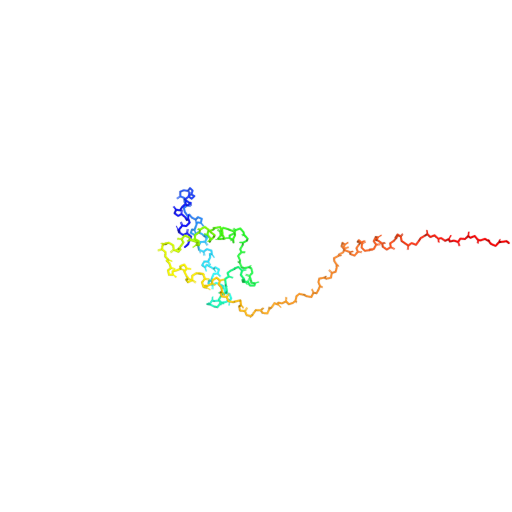123 GLN A N 1
ATOM 1003 C CA . GLN A 1 123 ? -78.918 8.199 5.170 1.00 54.25 123 GLN A CA 1
ATOM 1004 C C . GLN A 1 123 ? -80.003 7.260 5.712 1.00 54.25 123 GLN A C 1
ATOM 1006 O O . GLN A 1 123 ? -80.277 6.193 5.177 1.00 54.25 123 GLN A O 1
ATOM 1011 N N . ILE A 1 124 ? -80.616 7.766 6.780 1.00 51.59 124 ILE A N 1
ATOM 1012 C CA . ILE A 1 124 ? -81.881 7.385 7.397 1.00 51.59 124 ILE A CA 1
ATOM 1013 C C . ILE A 1 124 ? -83.016 7.550 6.375 1.00 51.59 124 ILE A C 1
ATOM 1015 O O . ILE A 1 124 ? -83.201 8.656 5.861 1.00 51.59 124 ILE A O 1
ATOM 1019 N N . LYS A 1 125 ? -83.808 6.497 6.157 1.00 48.53 125 LYS A N 1
ATOM 1020 C CA . LYS A 1 125 ? -85.272 6.584 6.089 1.00 48.53 125 LYS A CA 1
ATOM 1021 C C . LYS A 1 125 ? -85.905 5.236 6.403 1.00 48.53 125 LYS A C 1
ATOM 1023 O O . LYS A 1 125 ? -85.372 4.223 5.905 1.00 48.53 125 LYS A O 1
#

Secondary structure (DSSP, 8-state):
-HHHHHTT---SS-THHHHHHHHHHHHHHHT-TTGGGPPPTTT-SS--S-HHHHHHHHHHHHHHHHHHHHH-HHHHHHHHHHHTPPPP------PPP-PPPHHHHHHHHHHGGGS----------

Foldseek 3Di:
DLVVVCVVDVDPDDPVVSVVLVVVVVVCQVVDPCNPLDADQVPEPDPSDDPVSVVVVVVVCVVVQVVCCVVPVPVSVVVVVSNPRDYPDDDDPDDPPPDDDPVNVVVVVVVVVPPDDDDDDDDDD

Organism: NCBI:txid2558042

InterPro domains:
  IPR020483 Uncharacterised protein family YgbA [NF007714] (1-82)
  IPR020483 Uncharacterised protein family YgbA [PF11756] (1-91)

Solvent-accessible surface area (backbone atoms only — not comparable to full-atom values): 8040 Å² total; per-residue (Å²): 96,66,71,64,39,42,77,75,54,75,63,81,93,62,68,54,65,62,52,49,53,50,53,51,50,50,60,51,54,79,68,37,92,51,60,91,66,51,33,27,85,90,66,43,92,65,86,84,65,58,66,73,62,48,51,54,50,49,54,41,48,69,62,28,50,76,54,32,43,79,79,40,46,70,61,31,52,51,51,55,54,47,61,66,44,68,67,66,95,67,89,73,80,81,74,77,83,78,72,81,50,74,66,58,55,53,54,56,58,60,64,66,73,74,78,84,86,80,86,90,79,82,80,92,128

pLDDT: mean 79.12, std 11.88, range [47.62, 92.38]

Mean predicted aligned error: 12.95 Å

Radius of gyration: 27.79 Å; Cα contacts (8 Å, |Δi|>4): 57; chains: 1; bounding box: 98×33×40 Å

Sequence (125 aa):
MIELYEKHHPETDDNAQYKDLFNYAIKRLERCQFGEDKPACKHCPIHCYQPARREAIKAIMRWSGPRMLLRHPI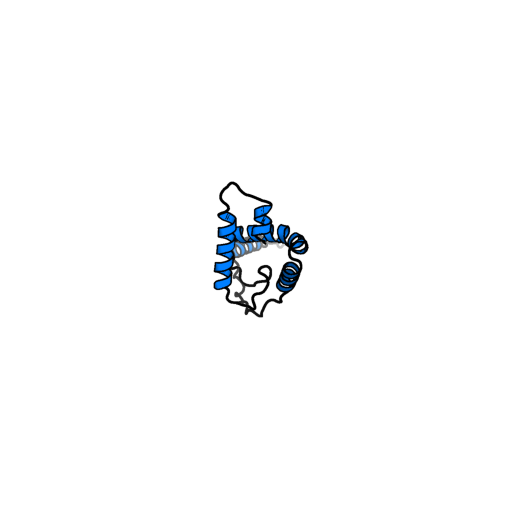LAIRHLIDDHRPVPDYPKKETPPKAPNGRVIRLAAQHTASTDTEPTLKQIK